Protein AF-A0A7V0R5A5-F1 (afdb_monomer)

Mean predicted aligned error: 4.17 Å

Nearest PDB structures (foldseek):
  1t94-assembly2_B  TM=5.973E-01  e=5.523E+00  Homo sapiens
  7yll-assembly1_A  TM=5.749E-01  e=5.523E+00  Caldanaerobacter subterraneus subsp. tengcongensis MB4
  4u7c-assembly1_A  TM=4.858E-01  e=4.853E+00  Homo sapiens
  6s0d-assembly1_A  TM=3.252E-01  e=2.383E+00  Caenorhabditis elegans
  6qzn-assembly1_C  TM=3.350E-01  e=3.512E+00  Caenorhabditis elegans

Sequence (90 aa):
MKDRIDVMNRLIAELEQWKTRQRKAPHERYYLYYLESNKKHNGGLVICKGQPPNKEYKLAMAECIRRDKTVEENCNLIISEILRLPILSI

pLDDT: mean 88.79, std 8.31, range [50.62, 96.56]

Structure (mmCIF, N/CA/C/O backbone):
data_AF-A0A7V0R5A5-F1
#
_entry.id   AF-A0A7V0R5A5-F1
#
loop_
_atom_site.group_PDB
_atom_site.id
_atom_site.type_symbol
_atom_site.label_atom_id
_atom_site.label_alt_id
_atom_site.label_comp_id
_atom_site.label_asym_id
_atom_site.label_entity_id
_atom_site.label_seq_id
_atom_site.pdbx_PDB_ins_code
_atom_site.Cartn_x
_atom_site.Cartn_y
_atom_site.Cartn_z
_atom_site.occupancy
_atom_site.B_iso_or_equiv
_atom_site.auth_seq_id
_atom_site.auth_comp_id
_atom_site.auth_asym_id
_atom_site.auth_atom_id
_atom_site.pdbx_PDB_model_num
ATOM 1 N N . MET A 1 1 ? 16.817 1.119 -13.407 1.00 50.62 1 MET A N 1
ATOM 2 C CA . MET A 1 1 ? 17.182 0.360 -12.179 1.00 50.62 1 MET A CA 1
ATOM 3 C C . MET A 1 1 ? 16.167 0.722 -11.109 1.00 50.62 1 MET A C 1
ATOM 5 O O . MET A 1 1 ? 15.972 1.905 -10.874 1.00 50.62 1 MET A O 1
ATOM 9 N N . LYS A 1 2 ? 15.471 -0.264 -10.534 1.00 61.75 2 LYS A N 1
ATOM 10 C CA . LYS A 1 2 ? 14.423 -0.036 -9.530 1.00 61.75 2 LYS A CA 1
ATOM 11 C C . LYS A 1 2 ? 15.058 0.515 -8.252 1.00 61.75 2 LYS A C 1
ATOM 13 O O . LYS A 1 2 ? 15.691 -0.247 -7.523 1.00 61.75 2 LYS A O 1
ATOM 18 N N . ASP A 1 3 ? 14.923 1.815 -7.994 1.00 74.06 3 ASP A N 1
ATOM 19 C CA . ASP A 1 3 ? 15.443 2.389 -6.755 1.00 74.06 3 ASP A CA 1
ATOM 20 C C . ASP A 1 3 ? 14.512 2.017 -5.595 1.00 74.06 3 ASP A C 1
ATOM 22 O O . ASP A 1 3 ? 13.345 2.417 -5.514 1.00 74.06 3 ASP A O 1
ATOM 26 N N . ARG A 1 4 ? 15.036 1.184 -4.695 1.00 78.56 4 ARG A N 1
ATOM 27 C CA . ARG A 1 4 ? 14.346 0.755 -3.479 1.00 78.56 4 ARG A CA 1
ATOM 28 C C . ARG A 1 4 ? 13.948 1.955 -2.619 1.00 78.56 4 ARG A C 1
ATOM 30 O O . ARG A 1 4 ? 12.889 1.910 -1.996 1.00 78.56 4 ARG A O 1
ATOM 37 N N . ILE A 1 5 ? 14.769 3.003 -2.603 1.00 83.81 5 ILE A N 1
ATOM 38 C CA . ILE A 1 5 ? 14.518 4.230 -1.848 1.00 83.81 5 ILE A CA 1
ATOM 39 C C . ILE A 1 5 ? 13.302 4.953 -2.432 1.00 83.81 5 ILE A C 1
ATOM 41 O O . ILE A 1 5 ? 12.402 5.320 -1.680 1.00 83.81 5 ILE A O 1
ATOM 45 N N . ASP A 1 6 ? 13.192 5.058 -3.757 1.00 84.38 6 ASP A N 1
ATOM 46 C CA . ASP A 1 6 ? 12.033 5.685 -4.405 1.00 84.38 6 ASP A CA 1
ATOM 47 C C . ASP A 1 6 ? 10.730 4.930 -4.138 1.00 84.38 6 ASP A C 1
ATOM 49 O O . ASP A 1 6 ? 9.694 5.539 -3.855 1.00 84.38 6 ASP A O 1
ATOM 53 N N . VAL A 1 7 ? 10.773 3.596 -4.200 1.00 85.25 7 VAL A N 1
ATOM 54 C CA . VAL A 1 7 ? 9.616 2.751 -3.871 1.00 85.25 7 VAL A CA 1
ATOM 55 C C . VAL A 1 7 ? 9.180 2.977 -2.423 1.00 85.25 7 VAL A C 1
ATOM 57 O O . VAL A 1 7 ? 7.990 3.168 -2.164 1.00 85.25 7 VAL A O 1
ATOM 60 N N . MET A 1 8 ? 10.132 2.988 -1.487 1.00 89.06 8 MET A N 1
ATOM 61 C CA . MET A 1 8 ? 9.852 3.238 -0.073 1.00 89.06 8 MET A CA 1
ATOM 62 C C . MET A 1 8 ? 9.279 4.636 0.158 1.00 89.06 8 MET A C 1
ATOM 64 O O . MET A 1 8 ? 8.253 4.764 0.821 1.00 89.06 8 MET A O 1
ATOM 68 N N . ASN A 1 9 ? 9.881 5.668 -0.434 1.00 90.12 9 ASN A N 1
ATOM 69 C CA . ASN A 1 9 ? 9.427 7.051 -0.301 1.00 90.12 9 ASN A CA 1
ATOM 70 C C . ASN A 1 9 ? 7.982 7.220 -0.788 1.00 90.12 9 ASN A C 1
ATOM 72 O O . ASN A 1 9 ? 7.170 7.858 -0.117 1.00 90.12 9 ASN A O 1
ATOM 76 N N . ARG A 1 10 ? 7.624 6.599 -1.920 1.00 89.75 10 ARG A N 1
ATOM 77 C CA . ARG A 1 10 ? 6.245 6.620 -2.436 1.00 89.75 10 ARG A CA 1
ATOM 78 C C 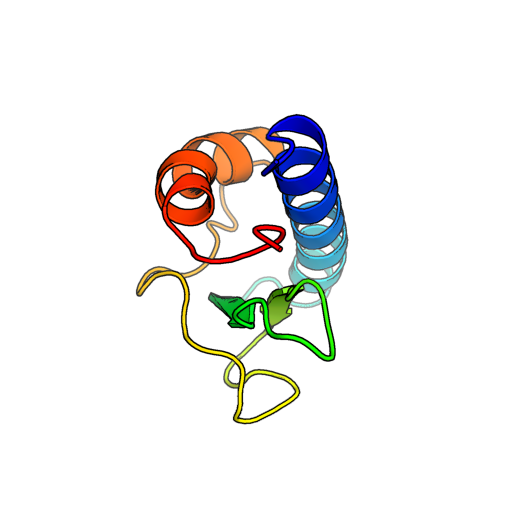. ARG A 1 10 ? 5.268 5.875 -1.535 1.00 89.75 10 ARG A C 1
ATOM 80 O O . ARG A 1 10 ? 4.175 6.377 -1.292 1.00 89.75 10 ARG A O 1
ATOM 87 N N . LEU A 1 11 ? 5.649 4.699 -1.036 1.00 92.50 11 LEU A N 1
ATOM 88 C CA . LEU A 1 11 ? 4.803 3.927 -0.125 1.00 92.50 11 LEU A CA 1
ATOM 89 C C . LEU A 1 11 ? 4.532 4.700 1.173 1.00 92.50 11 LEU A C 1
ATOM 91 O O . LEU A 1 11 ? 3.387 4.769 1.614 1.00 92.50 11 LEU A O 1
ATOM 95 N N . ILE A 1 12 ? 5.562 5.317 1.756 1.00 95.00 12 ILE A N 1
ATOM 96 C CA . ILE A 1 12 ? 5.433 6.137 2.967 1.00 95.00 12 ILE A CA 1
ATOM 97 C C . ILE A 1 12 ? 4.510 7.330 2.709 1.00 95.00 12 ILE A C 1
ATOM 99 O O . ILE A 1 12 ? 3.598 7.573 3.498 1.00 95.00 12 ILE A O 1
ATOM 103 N N . ALA A 1 13 ? 4.686 8.033 1.586 1.00 94.56 13 ALA A N 1
ATOM 104 C CA . ALA A 1 13 ? 3.826 9.158 1.226 1.00 94.56 13 ALA A CA 1
ATOM 105 C C . ALA A 1 13 ? 2.345 8.746 1.113 1.00 94.56 13 ALA A C 1
ATOM 107 O O . ALA A 1 13 ? 1.470 9.429 1.650 1.00 94.56 13 ALA A O 1
ATOM 108 N N . GLU A 1 14 ? 2.053 7.608 0.475 1.00 95.25 14 GLU A N 1
ATOM 109 C CA . GLU A 1 14 ? 0.688 7.078 0.382 1.00 95.25 14 GLU A CA 1
ATOM 110 C C . GLU A 1 14 ? 0.124 6.663 1.748 1.00 95.25 14 GLU A C 1
ATOM 112 O O . GLU A 1 14 ? -1.044 6.930 2.042 1.00 95.25 14 GLU A O 1
ATOM 117 N N . LEU A 1 15 ? 0.938 6.055 2.616 1.00 96.38 15 LEU A N 1
ATOM 118 C CA . LEU A 1 15 ? 0.527 5.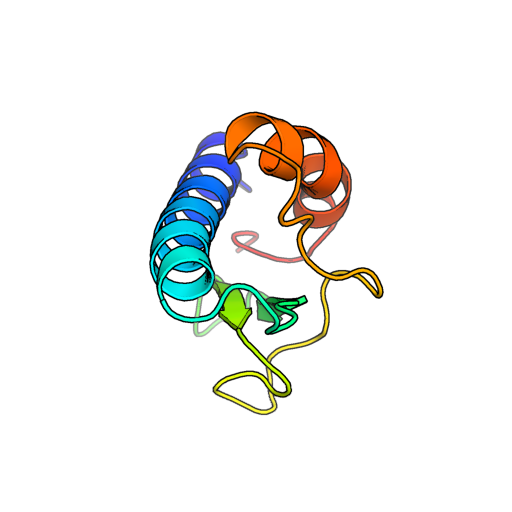672 3.970 1.00 96.38 15 LEU A CA 1
ATOM 119 C C . LEU A 1 15 ? 0.229 6.891 4.857 1.00 96.38 15 LEU A C 1
ATOM 121 O O . LEU A 1 15 ? -0.741 6.870 5.616 1.00 96.38 15 LEU A O 1
ATOM 125 N N . GLU A 1 16 ? 0.994 7.976 4.746 1.00 96.56 16 GLU A N 1
ATOM 126 C CA . GLU A 1 16 ? 0.716 9.225 5.472 1.00 96.56 16 GLU A CA 1
ATOM 127 C C . GLU A 1 16 ? -0.597 9.878 5.010 1.00 96.56 16 GLU A C 1
ATOM 129 O O . GLU A 1 16 ? -1.439 10.297 5.821 1.00 96.56 16 GLU A O 1
ATOM 134 N N . GLN A 1 17 ? -0.836 9.899 3.695 1.00 94.81 17 GLN A N 1
ATOM 135 C CA . GLN A 1 17 ? -2.115 10.355 3.152 1.00 94.81 17 GLN A CA 1
ATOM 136 C C . GLN A 1 17 ? -3.269 9.469 3.624 1.00 94.81 17 GLN A C 1
ATOM 138 O O . GLN A 1 17 ? -4.308 9.978 4.060 1.00 94.81 17 GLN A O 1
ATOM 143 N N . TRP A 1 18 ? -3.091 8.148 3.582 1.00 95.00 18 TRP A N 1
ATOM 144 C CA . TRP A 1 18 ? -4.066 7.192 4.091 1.00 95.00 18 TRP A CA 1
ATOM 145 C C . TRP A 1 18 ? -4.384 7.441 5.563 1.00 95.00 18 TRP A C 1
ATOM 147 O O . TRP A 1 18 ? -5.558 7.547 5.905 1.00 95.00 18 TRP A O 1
ATOM 157 N N . LYS A 1 19 ? -3.383 7.614 6.431 1.00 95.19 19 LYS A N 1
ATOM 158 C CA . LYS A 1 19 ? -3.588 7.857 7.867 1.00 95.19 19 LYS A CA 1
ATOM 159 C C . LYS A 1 19 ? -4.450 9.093 8.115 1.00 95.19 19 LYS A C 1
ATOM 161 O O . LYS A 1 19 ? -5.335 9.077 8.971 1.00 95.19 19 LYS A O 1
ATOM 166 N N . THR A 1 20 ? -4.249 10.146 7.325 1.00 94.44 20 THR A N 1
ATOM 167 C CA . THR A 1 20 ? -5.085 11.354 7.374 1.00 94.44 20 THR A CA 1
ATOM 168 C C . THR A 1 20 ? -6.535 11.057 6.976 1.00 94.44 20 THR A C 1
ATOM 170 O O . THR A 1 20 ? -7.465 11.535 7.628 1.00 94.44 20 THR A O 1
ATOM 173 N N . ARG A 1 21 ? -6.748 10.236 5.940 1.00 93.94 21 ARG A N 1
ATOM 174 C CA . ARG A 1 21 ? -8.085 9.795 5.503 1.00 93.94 21 ARG A CA 1
ATOM 175 C C . ARG A 1 21 ? -8.744 8.861 6.531 1.00 93.94 21 ARG A C 1
ATOM 177 O O . ARG A 1 21 ? -9.918 9.042 6.839 1.00 93.94 21 ARG A O 1
ATOM 184 N N . GLN A 1 22 ? -7.992 7.936 7.129 1.00 94.31 22 GLN A N 1
ATOM 185 C CA . GLN A 1 22 ? -8.462 7.006 8.163 1.00 94.31 22 GLN A CA 1
ATOM 186 C C . GLN A 1 22 ? -8.907 7.742 9.430 1.00 94.31 22 GLN A C 1
ATOM 188 O O . GLN A 1 22 ? -9.933 7.397 10.005 1.00 94.31 22 GLN A O 1
ATOM 193 N N . ARG A 1 23 ? -8.187 8.794 9.845 1.00 92.25 23 ARG A N 1
ATOM 194 C CA . ARG A 1 23 ? -8.593 9.642 10.982 1.00 92.25 23 ARG A CA 1
ATOM 195 C C . ARG A 1 23 ? -9.964 10.286 10.770 1.00 92.25 23 ARG A C 1
ATOM 197 O O . ARG A 1 23 ? -10.721 10.414 11.723 1.00 92.25 23 ARG A O 1
ATOM 204 N N . LYS A 1 24 ? -10.291 10.663 9.529 1.00 93.25 24 LYS A N 1
ATOM 205 C CA . LYS A 1 24 ? -11.601 11.229 9.164 1.00 93.25 24 LYS A CA 1
ATOM 206 C C . LYS A 1 24 ? -12.694 10.165 9.030 1.00 93.25 24 LYS A C 1
ATOM 208 O O . LYS A 1 24 ? -13.868 10.502 9.120 1.00 93.25 24 LYS A O 1
ATOM 213 N N . ALA A 1 25 ? -12.324 8.902 8.814 1.00 92.06 25 ALA A N 1
ATOM 214 C CA . ALA A 1 25 ? -13.259 7.794 8.653 1.00 92.06 25 ALA A CA 1
ATOM 215 C C . ALA A 1 25 ? -12.731 6.499 9.314 1.00 92.06 25 ALA A C 1
ATOM 217 O O . ALA A 1 25 ? -12.243 5.603 8.622 1.00 92.06 25 ALA A O 1
ATOM 218 N N . PRO A 1 26 ? -12.838 6.365 10.652 1.00 90.44 26 PRO A N 1
ATOM 219 C CA . PRO A 1 26 ? -12.186 5.285 11.410 1.00 90.44 26 PRO A CA 1
ATOM 220 C C . PRO A 1 26 ? -12.660 3.863 11.066 1.00 90.44 26 PRO A C 1
ATOM 222 O O . PRO A 1 26 ? -11.934 2.884 11.276 1.00 90.44 26 PRO A O 1
ATOM 225 N N . HIS A 1 27 ? -13.878 3.738 10.541 1.00 91.94 27 HIS A N 1
ATOM 226 C CA . HIS A 1 27 ? -14.502 2.455 10.213 1.00 91.94 27 HIS A CA 1
ATOM 227 C C . HIS A 1 27 ? -14.237 1.989 8.778 1.00 91.94 27 HIS A C 1
ATOM 229 O O . HIS A 1 27 ? -14.438 0.811 8.488 1.00 91.94 27 HIS A O 1
ATOM 235 N N . GLU A 1 28 ? -13.772 2.884 7.904 1.00 92.62 28 GLU A N 1
ATOM 236 C CA . GLU A 1 28 ? -13.521 2.575 6.496 1.00 92.62 28 GLU A CA 1
ATOM 237 C C . GLU A 1 28 ? -12.310 1.651 6.337 1.00 92.62 28 GLU A C 1
ATOM 239 O O . GLU A 1 28 ? -11.349 1.706 7.116 1.00 92.62 28 GLU A O 1
ATOM 244 N N . ARG A 1 29 ? -12.364 0.802 5.305 1.00 93.56 29 ARG A N 1
ATOM 245 C CA . ARG A 1 29 ? -11.272 -0.097 4.914 1.00 93.56 29 ARG A CA 1
ATOM 246 C C . ARG A 1 29 ? -10.591 0.439 3.664 1.00 93.56 29 ARG A C 1
ATOM 248 O O . ARG A 1 29 ? -11.251 0.746 2.672 1.00 93.56 29 ARG A O 1
ATOM 255 N N . TYR A 1 30 ? -9.267 0.505 3.714 1.00 95.38 30 TYR A N 1
ATOM 256 C CA . TYR A 1 30 ? -8.437 0.964 2.609 1.00 95.38 30 TYR A CA 1
ATOM 257 C C . TYR A 1 30 ? -7.543 -0.161 2.122 1.00 95.38 30 TYR A C 1
ATOM 259 O O . TYR A 1 30 ? -7.019 -0.936 2.919 1.00 95.38 30 TYR A O 1
ATOM 267 N N . TYR A 1 31 ? -7.350 -0.213 0.814 1.00 95.00 31 TYR A N 1
ATOM 268 C CA . TYR A 1 31 ? -6.575 -1.240 0.142 1.00 95.00 31 TYR A CA 1
ATOM 269 C C . TYR A 1 31 ? -5.481 -0.588 -0.688 1.00 95.00 31 TYR A C 1
ATOM 271 O O . TYR A 1 31 ? -5.642 0.538 -1.172 1.00 95.00 31 TYR A O 1
ATOM 279 N N . LEU A 1 32 ? -4.368 -1.301 -0.832 1.00 94.69 32 LEU A N 1
ATOM 280 C CA . LEU A 1 32 ? -3.249 -0.864 -1.648 1.00 94.69 32 LEU A CA 1
ATOM 281 C C . LEU A 1 32 ? -3.388 -1.414 -3.058 1.00 94.69 32 LEU A C 1
ATOM 283 O O . LEU A 1 32 ? -3.543 -2.618 -3.266 1.00 94.69 32 LEU A O 1
ATOM 287 N N . TYR A 1 33 ? -3.275 -0.516 -4.021 1.00 94.50 33 TYR A N 1
ATOM 288 C CA . TYR A 1 33 ? -3.290 -0.824 -5.435 1.00 94.50 33 TYR A CA 1
ATOM 289 C C . TYR A 1 33 ? -1.991 -0.374 -6.090 1.00 94.50 33 TYR A C 1
ATOM 291 O 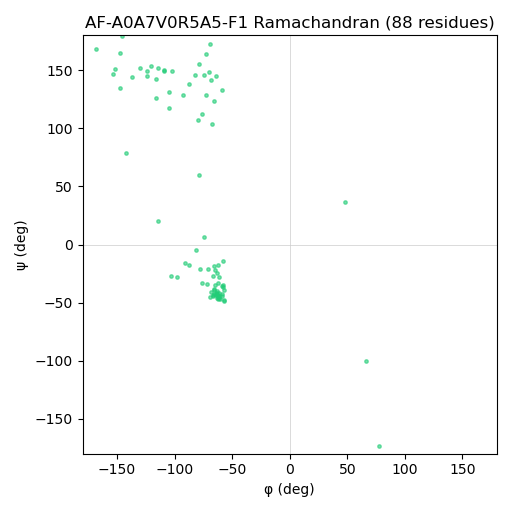O . TYR A 1 33 ? -1.355 0.582 -5.637 1.00 94.50 33 TYR A O 1
ATOM 299 N N . TYR A 1 34 ? -1.622 -1.033 -7.184 1.00 93.31 34 TYR A N 1
ATOM 300 C CA . TYR A 1 34 ? -0.464 -0.679 -7.990 1.00 93.31 34 TYR A CA 1
ATOM 301 C C . TYR A 1 34 ? -0.810 -0.575 -9.471 1.00 93.31 34 TYR A C 1
ATOM 303 O O . TYR A 1 34 ? -1.720 -1.236 -9.968 1.00 93.31 34 TYR A O 1
ATOM 311 N N . LEU A 1 35 ? -0.046 0.256 -10.166 1.00 92.00 35 LEU A N 1
ATOM 312 C CA . LEU A 1 35 ? -0.057 0.391 -11.613 1.00 92.00 35 LEU A CA 1
ATOM 313 C C . LEU A 1 35 ? 1.314 -0.030 -12.137 1.00 92.00 35 LEU A C 1
ATOM 315 O O . LEU A 1 35 ? 2.329 0.500 -11.685 1.00 92.00 35 LEU A O 1
ATOM 319 N N . GLU A 1 36 ? 1.338 -0.973 -13.073 1.00 90.50 36 GLU A N 1
ATOM 320 C CA . GLU A 1 36 ? 2.573 -1.498 -13.667 1.00 90.50 36 GLU A CA 1
ATOM 321 C C . GLU A 1 36 ? 3.327 -0.407 -14.434 1.00 90.50 36 GLU A C 1
ATOM 323 O O . GLU A 1 36 ? 2.725 0.471 -15.047 1.00 90.50 36 GLU A O 1
ATOM 328 N N . SER A 1 37 ? 4.655 -0.436 -14.422 1.00 88.62 37 SER A N 1
ATOM 329 C CA . SER A 1 37 ? 5.453 0.415 -15.301 1.00 88.62 37 SER A CA 1
ATOM 330 C C . SER A 1 37 ? 5.295 -0.011 -16.757 1.00 88.62 37 SER A C 1
ATOM 332 O O . SER A 1 37 ? 5.280 -1.197 -17.076 1.00 88.62 37 SER A O 1
ATOM 334 N N . ASN A 1 38 ? 5.242 0.958 -17.662 1.00 87.25 38 ASN A N 1
ATOM 335 C CA . ASN A 1 38 ? 5.261 0.724 -19.101 1.00 87.25 38 ASN A CA 1
ATOM 336 C C . ASN A 1 38 ? 6.010 1.864 -19.803 1.00 87.25 38 ASN A C 1
ATOM 338 O O . ASN A 1 38 ? 6.405 2.834 -19.171 1.00 87.25 38 ASN A O 1
ATOM 342 N N . LYS A 1 39 ? 6.140 1.812 -21.133 1.00 84.94 39 LYS A N 1
ATOM 343 C CA . LYS A 1 39 ? 6.855 2.840 -21.917 1.00 84.94 39 LYS A CA 1
ATOM 344 C C . LYS A 1 39 ? 6.319 4.278 -21.761 1.00 84.94 39 LYS A C 1
ATOM 346 O O . LYS A 1 39 ? 6.986 5.205 -22.204 1.00 84.94 39 LYS A O 1
ATOM 351 N N . LYS A 1 40 ? 5.119 4.471 -21.201 1.00 83.75 40 LYS A N 1
ATOM 352 C CA . LYS A 1 40 ? 4.463 5.777 -21.025 1.00 83.75 40 LYS A CA 1
ATOM 353 C C . LYS A 1 40 ? 4.543 6.303 -19.589 1.00 83.75 40 LYS A C 1
ATOM 355 O O . LYS A 1 40 ? 4.477 7.512 -19.399 1.00 83.75 40 LYS A O 1
ATOM 360 N N . HIS A 1 41 ? 4.655 5.430 -18.586 1.00 82.44 41 HIS A N 1
ATOM 361 C CA . HIS A 1 41 ? 4.730 5.828 -17.182 1.00 82.44 41 HIS A CA 1
ATOM 362 C C . HIS A 1 41 ? 5.505 4.841 -16.315 1.00 82.44 41 HIS A C 1
ATOM 364 O O . HIS A 1 41 ? 5.446 3.624 -16.483 1.00 82.44 41 HIS A O 1
ATOM 370 N N . ASN A 1 42 ? 6.109 5.371 -15.255 1.00 81.50 42 ASN A N 1
ATOM 371 C CA . ASN A 1 42 ? 6.886 4.588 -14.296 1.00 81.50 42 ASN A CA 1
ATOM 372 C C . ASN A 1 42 ? 6.018 3.735 -13.348 1.00 81.50 42 ASN A C 1
ATOM 374 O O . ASN A 1 42 ? 6.544 3.090 -12.445 1.00 81.50 42 ASN A O 1
ATOM 378 N N . GLY A 1 43 ? 4.701 3.682 -13.551 1.00 87.69 43 GLY A N 1
ATOM 379 C CA . GLY A 1 43 ? 3.776 2.989 -12.656 1.00 87.69 43 GLY A CA 1
ATOM 380 C C . GLY A 1 43 ? 3.485 3.808 -11.398 1.00 87.69 43 GLY A C 1
ATOM 381 O O . GLY A 1 43 ? 3.887 4.971 -11.284 1.00 87.69 43 GLY A O 1
ATOM 382 N N . GLY A 1 44 ? 2.768 3.219 -10.445 1.00 88.62 44 GLY A N 1
ATOM 383 C CA . GLY A 1 44 ? 2.329 3.946 -9.258 1.00 88.62 44 GLY A CA 1
ATOM 384 C C . GLY A 1 44 ? 1.762 3.061 -8.162 1.00 88.62 44 GLY A C 1
ATOM 385 O O . GLY A 1 44 ? 1.494 1.883 -8.374 1.00 88.62 44 GLY A O 1
ATOM 386 N N . LEU A 1 45 ? 1.578 3.665 -6.993 1.00 92.25 45 LEU A N 1
ATOM 387 C CA . LEU A 1 45 ? 0.909 3.084 -5.835 1.00 92.25 45 LEU A CA 1
ATOM 388 C C . LEU A 1 45 ? -0.231 4.014 -5.438 1.00 92.25 45 LEU A C 1
ATOM 390 O O . LEU A 1 45 ? -0.097 5.228 -5.576 1.00 92.25 45 LEU A O 1
ATOM 394 N N . VAL A 1 46 ? -1.340 3.452 -4.971 1.00 93.56 46 VAL A N 1
ATOM 395 C CA . VAL A 1 46 ? -2.435 4.246 -4.412 1.00 93.56 46 VAL A CA 1
ATOM 396 C C . VAL A 1 46 ? -3.141 3.483 -3.304 1.00 93.56 46 VAL A C 1
ATOM 398 O O . VAL A 1 46 ? -3.463 2.303 -3.459 1.00 93.56 46 VAL A O 1
ATOM 401 N N . ILE A 1 47 ? -3.411 4.165 -2.191 1.00 95.00 47 ILE A N 1
ATOM 402 C CA . ILE A 1 47 ? -4.226 3.621 -1.100 1.00 95.00 47 ILE A CA 1
ATOM 403 C C . ILE A 1 47 ? -5.606 4.272 -1.119 1.00 95.00 47 ILE A C 1
ATOM 405 O O . ILE A 1 47 ? -5.754 5.479 -0.912 1.00 95.00 47 ILE A O 1
ATOM 409 N N . CYS A 1 48 ? -6.650 3.478 -1.339 1.00 93.38 48 CYS A N 1
ATOM 410 C CA . CYS A 1 48 ? -8.016 3.990 -1.460 1.00 93.38 48 CYS A CA 1
ATOM 411 C C . CYS A 1 48 ? -9.063 3.003 -0.935 1.00 93.38 48 CYS A C 1
ATOM 413 O O . CYS A 1 48 ? -8.777 1.832 -0.678 1.00 93.38 48 CYS A O 1
ATOM 415 N N . LYS A 1 49 ? -10.280 3.513 -0.725 1.00 90.56 49 LYS A N 1
ATOM 416 C CA . LYS A 1 49 ? -11.425 2.723 -0.271 1.00 90.56 49 LYS A CA 1
ATOM 417 C C . LYS A 1 49 ? -12.149 2.104 -1.461 1.00 90.56 49 LYS A C 1
ATOM 419 O O . LYS A 1 49 ? -12.385 2.784 -2.456 1.00 90.56 49 LYS A O 1
ATOM 424 N N . GLY A 1 50 ? -12.549 0.842 -1.341 1.00 82.19 50 GLY A N 1
ATOM 425 C CA . GLY A 1 50 ? -13.309 0.164 -2.390 1.00 82.19 50 GLY A CA 1
ATOM 426 C C . GLY A 1 50 ? -12.488 -0.021 -3.665 1.00 82.19 50 GLY A C 1
ATOM 427 O O . GLY A 1 50 ? -11.690 -0.946 -3.721 1.00 82.19 50 GLY A O 1
ATOM 428 N N . GLN A 1 51 ? -12.690 0.838 -4.670 1.00 81.62 51 GLN A N 1
ATOM 429 C CA . GLN A 1 51 ? -12.096 0.723 -6.007 1.00 81.62 51 GLN A CA 1
ATOM 430 C C . GLN A 1 51 ? -11.025 1.793 -6.278 1.00 81.62 51 GLN A C 1
ATOM 432 O O . GLN A 1 51 ? -11.133 2.912 -5.771 1.00 81.62 51 GLN A O 1
ATOM 437 N N . PRO A 1 52 ? -10.011 1.475 -7.102 1.00 85.88 52 PRO A N 1
ATOM 438 C CA . PRO A 1 52 ? -8.967 2.422 -7.456 1.00 85.88 52 PRO A CA 1
ATOM 439 C C . PRO A 1 52 ? -9.453 3.516 -8.423 1.00 85.88 52 PRO A C 1
ATOM 441 O O . PRO A 1 52 ? -10.475 3.348 -9.089 1.00 85.88 52 PRO A O 1
ATOM 444 N N . PRO A 1 53 ? -8.699 4.626 -8.559 1.00 79.00 53 PRO A N 1
ATOM 445 C CA . PRO A 1 53 ? -9.070 5.751 -9.426 1.00 79.00 53 PRO A CA 1
ATOM 446 C C . PRO A 1 53 ? -9.188 5.391 -10.914 1.00 79.00 53 PRO A C 1
ATOM 448 O O . PRO A 1 53 ? -9.921 6.042 -11.652 1.00 79.00 53 PRO A O 1
ATOM 451 N N . ASN A 1 54 ? -8.452 4.372 -11.365 1.00 83.38 54 ASN A N 1
ATOM 452 C CA . ASN A 1 54 ? -8.455 3.887 -12.742 1.00 83.38 54 ASN A CA 1
ATOM 453 C C . ASN A 1 54 ? -8.482 2.348 -12.735 1.00 83.38 54 ASN A C 1
ATOM 455 O O . ASN A 1 54 ? -7.858 1.719 -11.883 1.00 83.38 54 ASN A O 1
ATOM 459 N N . LYS A 1 55 ? -9.182 1.748 -13.704 1.00 84.19 55 LYS A N 1
ATOM 460 C CA . LYS A 1 55 ? -9.305 0.295 -13.898 1.00 84.19 55 LYS A CA 1
ATOM 461 C C . LYS A 1 55 ? -7.973 -0.406 -14.190 1.00 84.19 55 L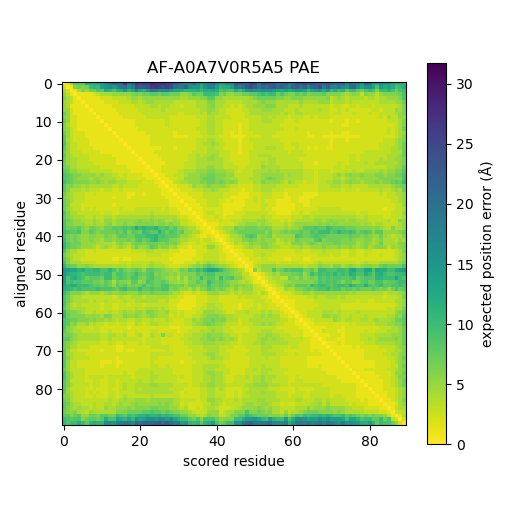YS A C 1
ATOM 463 O O . LYS A 1 55 ? -7.896 -1.619 -14.048 1.00 84.19 55 LYS A O 1
ATOM 468 N N . GLU A 1 56 ? -6.943 0.335 -14.595 1.00 88.12 56 GLU A N 1
ATOM 469 C CA . GLU A 1 56 ? -5.594 -0.209 -14.811 1.00 88.12 56 GLU A CA 1
ATOM 470 C C . GLU A 1 56 ? -4.878 -0.581 -13.504 1.00 88.12 56 GLU A C 1
ATOM 472 O O . GLU A 1 56 ? -3.948 -1.389 -13.514 1.00 88.12 56 GLU A O 1
ATOM 477 N N . TYR A 1 57 ? -5.307 -0.010 -12.375 1.00 91.56 57 TYR A N 1
ATOM 478 C CA . TYR A 1 57 ? -4.747 -0.346 -11.075 1.00 91.56 57 TYR A CA 1
ATOM 479 C C . TYR A 1 57 ? -5.197 -1.735 -10.633 1.00 91.56 57 TYR A C 1
ATOM 481 O O . TYR A 1 57 ? -6.387 -2.045 -10.572 1.00 91.56 57 TYR A O 1
ATOM 489 N N . LYS A 1 58 ? -4.221 -2.553 -10.251 1.00 92.19 58 LYS A N 1
ATOM 490 C CA . LYS A 1 58 ? -4.419 -3.903 -9.732 1.00 92.19 58 LYS A CA 1
ATOM 491 C C . LYS A 1 58 ? -4.258 -3.900 -8.222 1.00 92.19 58 LYS A C 1
ATOM 493 O O . LYS A 1 58 ? -3.500 -3.103 -7.668 1.00 92.19 58 LYS A O 1
ATOM 498 N N . LEU A 1 59 ? -4.978 -4.787 -7.546 1.00 92.75 59 LEU A N 1
ATOM 499 C CA . LEU A 1 59 ? -4.846 -4.948 -6.105 1.00 92.75 59 LEU A CA 1
ATOM 500 C C . LEU A 1 59 ? -3.440 -5.480 -5.790 1.00 92.75 59 LEU A C 1
ATOM 502 O O . LEU A 1 59 ? -3.036 -6.507 -6.332 1.00 92.75 59 LEU A O 1
ATOM 506 N N . ALA A 1 60 ? -2.689 -4.763 -4.953 1.00 92.56 60 ALA A N 1
ATOM 507 C CA . ALA A 1 60 ? -1.335 -5.159 -4.567 1.00 92.56 60 ALA A CA 1
ATOM 508 C C . ALA A 1 60 ? -1.353 -6.298 -3.542 1.00 92.56 60 ALA A C 1
ATOM 510 O O . ALA A 1 60 ? -0.470 -7.147 -3.545 1.00 92.56 60 ALA A O 1
ATOM 511 N N . MET A 1 61 ? -2.365 -6.312 -2.670 1.00 91.50 61 MET A N 1
ATOM 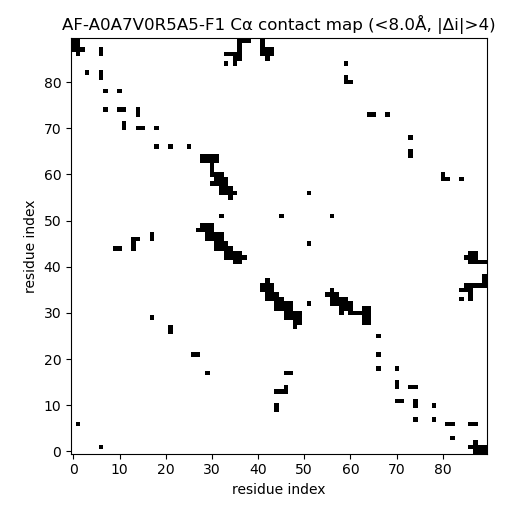512 C CA . MET A 1 61 ? -2.557 -7.326 -1.637 1.00 91.50 61 MET A CA 1
ATOM 513 C C . MET A 1 61 ? -4.032 -7.469 -1.268 1.00 91.50 61 MET A C 1
ATOM 515 O O . MET A 1 61 ? -4.777 -6.493 -1.274 1.00 91.50 61 MET A O 1
ATOM 519 N N . ALA A 1 62 ? -4.447 -8.691 -0.926 1.00 87.81 62 ALA A N 1
ATOM 520 C CA . ALA A 1 62 ? -5.827 -8.985 -0.537 1.00 87.81 62 ALA A CA 1
ATOM 521 C C . ALA A 1 62 ? -6.232 -8.325 0.795 1.00 87.81 62 ALA A C 1
ATOM 523 O O . ALA A 1 62 ? -7.410 -8.045 1.024 1.00 87.81 62 ALA A O 1
ATOM 524 N N . GLU A 1 63 ? -5.261 -8.076 1.673 1.00 91.12 63 GLU A N 1
ATOM 525 C CA . GLU A 1 63 ? -5.494 -7.478 2.983 1.00 91.12 63 GLU A CA 1
ATOM 526 C C . GLU A 1 63 ? -5.606 -5.950 2.908 1.00 91.12 63 GLU A C 1
ATOM 528 O O . GLU A 1 63 ? -4.945 -5.280 2.113 1.00 91.12 63 GLU A O 1
ATOM 533 N N . CYS A 1 64 ? -6.457 -5.384 3.766 1.00 92.50 64 CYS A N 1
ATOM 534 C CA . CYS A 1 64 ? -6.549 -3.940 3.934 1.00 92.50 64 CYS A CA 1
ATOM 535 C C . CYS A 1 64 ? -5.412 -3.409 4.817 1.00 92.50 64 CYS A C 1
ATOM 537 O O . CYS A 1 64 ? -4.914 -4.110 5.701 1.00 92.50 64 CYS A O 1
ATOM 539 N N . ILE A 1 65 ? -5.078 -2.130 4.649 1.00 95.19 65 ILE A N 1
ATOM 540 C CA . ILE A 1 65 ? -4.119 -1.434 5.512 1.00 95.19 65 ILE A CA 1
ATOM 541 C C . ILE A 1 65 ? -4.602 -1.475 6.966 1.00 95.19 65 ILE A C 1
ATOM 543 O O . ILE A 1 65 ? -5.771 -1.203 7.267 1.00 95.19 65 ILE A O 1
ATOM 547 N N . ARG A 1 66 ? -3.697 -1.820 7.885 1.00 94.25 66 ARG A N 1
ATOM 548 C CA . ARG A 1 66 ? -4.022 -2.036 9.295 1.00 94.25 66 ARG A CA 1
ATOM 549 C C . ARG A 1 66 ? -4.135 -0.712 10.036 1.00 94.25 66 ARG A C 1
ATOM 551 O O . ARG A 1 66 ? -3.137 -0.058 10.325 1.00 94.25 66 ARG A O 1
ATOM 558 N N . ARG A 1 67 ? -5.371 -0.337 10.374 1.00 92.88 67 ARG A N 1
ATOM 559 C CA . ARG A 1 67 ? -5.706 0.889 11.125 1.00 92.88 67 ARG A CA 1
ATOM 560 C C . ARG A 1 67 ? -5.177 0.915 12.560 1.00 92.88 67 ARG A C 1
ATOM 562 O O . ARG A 1 67 ? -5.073 1.986 13.141 1.00 92.88 67 ARG A O 1
ATOM 569 N N . ASP A 1 68 ? -4.886 -0.253 13.126 1.00 93.19 68 ASP A N 1
ATOM 570 C CA . ASP A 1 68 ? -4.304 -0.423 14.459 1.00 93.19 68 ASP A CA 1
ATOM 571 C C . ASP A 1 68 ? -2.780 -0.237 14.473 1.00 93.19 68 ASP A C 1
ATOM 573 O O . ASP A 1 6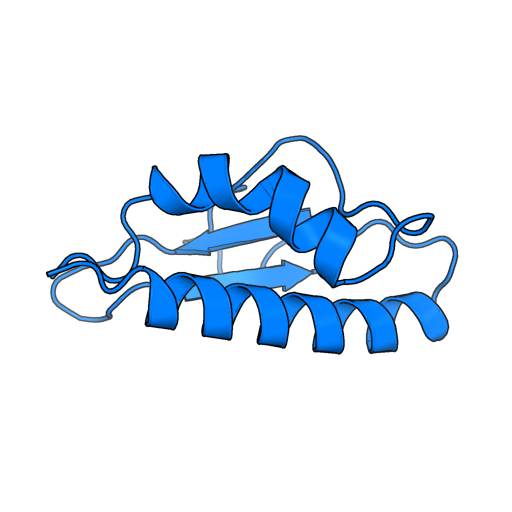8 ? -2.175 -0.253 15.539 1.00 93.19 68 ASP A O 1
ATOM 577 N N . LYS A 1 69 ? -2.167 -0.048 13.300 1.00 94.12 69 LYS A N 1
ATOM 578 C CA . LYS A 1 69 ? -0.723 0.070 13.122 1.00 94.12 69 LYS A CA 1
ATOM 579 C C . LYS A 1 69 ? -0.317 1.459 12.647 1.00 94.12 69 LYS A C 1
ATOM 581 O O . LYS A 1 69 ? -1.057 2.158 11.952 1.00 94.12 69 LYS A O 1
ATOM 586 N N . THR A 1 70 ? 0.898 1.847 13.002 1.00 94.06 70 THR A N 1
ATOM 587 C CA . THR A 1 70 ? 1.551 3.070 12.531 1.00 94.06 70 THR A CA 1
ATOM 588 C C . THR A 1 70 ? 1.910 2.983 11.040 1.00 94.06 70 THR A C 1
ATOM 590 O O . THR A 1 70 ? 1.766 1.943 10.391 1.00 94.06 70 THR A O 1
ATOM 593 N N . VAL A 1 71 ? 2.366 4.104 10.471 1.00 94.25 71 VAL A N 1
ATOM 594 C CA . VAL A 1 71 ? 2.843 4.170 9.078 1.00 94.25 71 VAL A CA 1
ATOM 595 C C . VAL A 1 71 ? 4.067 3.281 8.889 1.00 94.25 71 VAL A C 1
ATOM 597 O O . VAL A 1 71 ? 4.097 2.494 7.950 1.00 94.25 71 VAL A O 1
ATOM 600 N N . GLU A 1 72 ? 5.031 3.344 9.806 1.00 93.50 72 GLU A N 1
ATOM 601 C CA . GLU A 1 72 ? 6.246 2.525 9.761 1.00 93.50 72 GLU A CA 1
ATOM 602 C C . GLU A 1 72 ? 5.930 1.031 9.865 1.00 93.50 72 GLU A C 1
ATOM 604 O O . GLU A 1 72 ? 6.428 0.231 9.074 1.00 93.50 72 GLU A O 1
ATOM 609 N N . GLU A 1 73 ? 5.039 0.644 10.780 1.00 94.88 73 GLU A N 1
ATOM 610 C CA . GLU A 1 73 ? 4.620 -0.751 10.921 1.00 94.88 73 GLU A CA 1
ATOM 611 C C . GLU A 1 73 ? 3.897 -1.269 9.674 1.00 94.88 73 GLU A C 1
ATOM 613 O O . GLU A 1 73 ? 4.177 -2.380 9.231 1.00 94.88 73 GLU A O 1
ATOM 618 N N . ASN A 1 74 ? 2.992 -0.482 9.079 1.00 95.50 74 ASN A N 1
ATOM 619 C CA . ASN A 1 74 ? 2.369 -0.854 7.806 1.00 95.50 74 ASN A CA 1
ATOM 620 C C . ASN A 1 74 ? 3.408 -0.936 6.679 1.00 95.50 74 ASN A C 1
ATOM 622 O O . ASN A 1 74 ? 3.386 -1.889 5.906 1.00 95.50 74 ASN A O 1
ATOM 626 N N . CYS A 1 75 ? 4.351 0.006 6.608 1.00 93.62 75 CYS A N 1
ATOM 627 C CA . CYS A 1 75 ? 5.423 -0.008 5.615 1.00 93.62 75 CYS A CA 1
ATOM 628 C C . CYS A 1 75 ? 6.232 -1.311 5.696 1.00 93.62 75 CYS A C 1
ATOM 630 O O . CYS A 1 75 ? 6.384 -2.000 4.690 1.00 93.62 75 CYS A O 1
ATOM 632 N N . ASN A 1 76 ? 6.650 -1.716 6.898 1.00 92.12 76 ASN A N 1
ATOM 633 C CA . ASN A 1 76 ? 7.415 -2.946 7.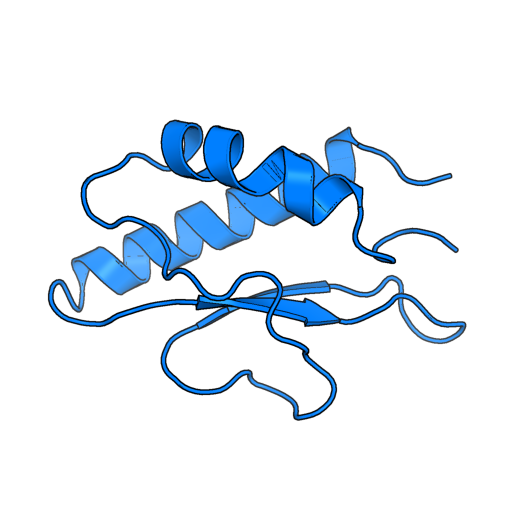115 1.00 92.12 76 ASN A CA 1
ATOM 634 C C . ASN A 1 76 ? 6.655 -4.224 6.727 1.00 92.12 76 ASN A C 1
ATOM 636 O O . ASN A 1 76 ? 7.271 -5.174 6.249 1.00 92.12 76 ASN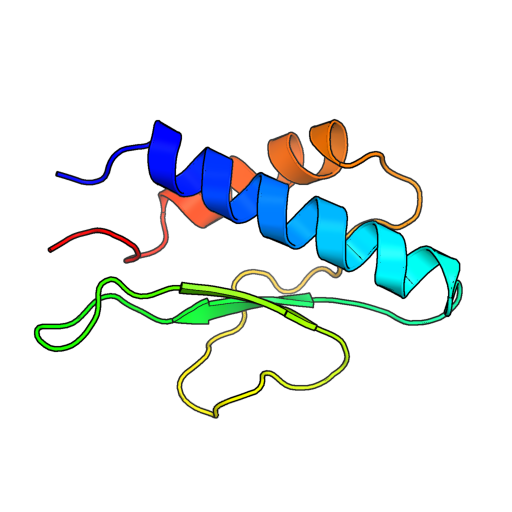 A O 1
ATOM 640 N N . LEU A 1 77 ? 5.331 -4.258 6.899 1.00 93.06 77 LEU A N 1
ATOM 641 C CA . LEU A 1 77 ? 4.508 -5.409 6.494 1.00 93.06 77 LEU A CA 1
ATOM 642 C C . LEU A 1 77 ? 4.360 -5.521 4.979 1.00 93.06 77 LEU A C 1
ATOM 644 O O . LEU A 1 77 ? 4.237 -6.617 4.445 1.00 93.06 77 LEU A O 1
ATOM 648 N N . ILE A 1 78 ? 4.315 -4.377 4.306 1.00 93.69 78 ILE A N 1
ATOM 649 C CA . ILE A 1 78 ? 3.885 -4.277 2.914 1.00 93.69 78 ILE A CA 1
ATOM 650 C C . ILE A 1 78 ? 5.087 -4.240 1.963 1.00 93.69 78 ILE A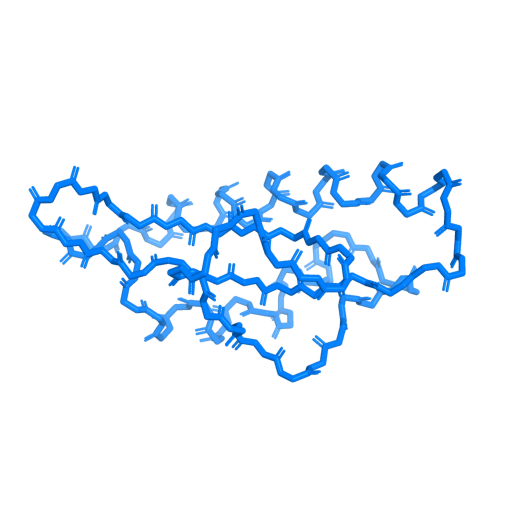 C 1
ATOM 652 O O . ILE A 1 78 ? 4.990 -4.685 0.820 1.00 93.69 78 ILE A O 1
ATOM 656 N N . ILE A 1 79 ? 6.237 -3.734 2.417 1.00 90.31 79 ILE A N 1
ATOM 657 C CA . ILE A 1 79 ? 7.391 -3.448 1.558 1.00 90.31 79 ILE A CA 1
ATOM 658 C C . ILE A 1 79 ? 7.895 -4.677 0.795 1.00 90.31 79 ILE A C 1
ATOM 660 O O . ILE A 1 79 ? 8.275 -4.549 -0.367 1.00 90.31 79 ILE A O 1
ATOM 664 N N . SER A 1 80 ? 7.863 -5.869 1.396 1.00 89.50 80 SER A N 1
ATOM 665 C CA . SER A 1 80 ? 8.289 -7.111 0.739 1.00 89.50 80 SER A CA 1
ATOM 666 C C . SER A 1 80 ? 7.448 -7.429 -0.500 1.00 89.50 80 SER A C 1
ATOM 668 O O . SER A 1 80 ? 8.009 -7.794 -1.533 1.00 89.50 80 SER A O 1
ATOM 670 N N . GLU A 1 81 ? 6.132 -7.229 -0.427 1.00 89.75 81 GLU A N 1
ATOM 671 C CA . GLU A 1 81 ? 5.219 -7.416 -1.555 1.00 89.75 81 GLU A CA 1
ATOM 672 C C . GLU A 1 81 ? 5.442 -6.341 -2.622 1.00 89.75 81 GLU A C 1
ATOM 674 O O . GLU A 1 81 ? 5.613 -6.653 -3.798 1.00 89.75 81 GLU A O 1
ATOM 679 N N . ILE A 1 82 ? 5.575 -5.072 -2.227 1.00 89.12 82 ILE A N 1
ATOM 680 C CA . ILE A 1 82 ? 5.777 -3.961 -3.175 1.00 89.12 82 ILE A CA 1
ATOM 681 C C . ILE A 1 82 ? 7.103 -4.065 -3.933 1.00 89.12 82 ILE A C 1
ATOM 683 O O . ILE A 1 82 ? 7.184 -3.745 -5.126 1.00 89.12 82 ILE A O 1
ATOM 687 N N . LEU A 1 83 ? 8.152 -4.573 -3.288 1.00 87.75 83 LEU A N 1
ATOM 688 C CA . LEU A 1 83 ? 9.431 -4.812 -3.950 1.00 87.75 83 LEU A CA 1
ATOM 689 C C . LEU A 1 83 ? 9.358 -5.901 -5.030 1.00 87.75 83 LEU A C 1
ATOM 691 O O . LEU A 1 83 ? 10.201 -5.884 -5.928 1.00 87.75 83 LEU A O 1
ATOM 695 N N . ARG A 1 84 ? 8.334 -6.761 -5.033 1.00 87.38 84 ARG A N 1
ATOM 696 C CA . ARG A 1 84 ? 8.091 -7.755 -6.095 1.00 87.38 84 ARG A CA 1
ATOM 697 C C . ARG A 1 84 ? 7.262 -7.215 -7.260 1.00 87.38 84 ARG A C 1
ATOM 699 O O . ARG A 1 84 ? 7.286 -7.797 -8.339 1.00 87.38 84 ARG A O 1
ATOM 706 N N . LEU A 1 85 ? 6.556 -6.101 -7.072 1.00 88.00 85 LEU A N 1
ATOM 707 C CA . LEU A 1 85 ? 5.683 -5.539 -8.103 1.00 88.00 85 LEU A CA 1
ATOM 708 C C . LEU A 1 85 ? 6.483 -4.858 -9.227 1.00 88.00 85 LEU A C 1
ATOM 710 O O . LEU A 1 85 ? 7.512 -4.229 -8.950 1.00 88.00 85 LEU A O 1
ATOM 714 N N . PRO A 1 86 ? 6.007 -4.906 -10.483 1.00 85.81 86 PRO A N 1
ATOM 715 C CA . PRO A 1 86 ? 6.663 -4.276 -11.628 1.00 85.81 86 PRO A CA 1
ATOM 716 C C . PRO A 1 86 ? 6.381 -2.763 -11.670 1.00 85.81 86 PRO A C 1
ATOM 718 O O . PRO A 1 86 ? 5.784 -2.250 -12.610 1.00 85.81 86 PRO A O 1
ATOM 721 N N . ILE A 1 87 ? 6.782 -2.044 -10.622 1.00 84.00 87 ILE A N 1
ATOM 722 C CA . ILE A 1 87 ? 6.721 -0.579 -10.517 1.00 84.00 87 ILE A CA 1
ATOM 723 C C . ILE A 1 87 ? 8.134 0.010 -10.573 1.00 84.00 87 ILE A C 1
ATOM 725 O O . ILE A 1 87 ? 9.091 -0.635 -10.138 1.00 84.00 87 ILE A O 1
ATOM 729 N N . LEU A 1 88 ? 8.265 1.236 -11.084 1.00 72.69 88 LEU A N 1
ATOM 730 C CA . LEU A 1 88 ? 9.526 1.969 -11.243 1.00 72.69 88 LEU A CA 1
ATOM 731 C C . LEU A 1 88 ? 10.661 1.144 -11.895 1.00 72.69 88 LEU A C 1
ATOM 733 O O . LEU A 1 88 ? 11.815 1.253 -11.492 1.00 72.69 88 LEU A O 1
ATOM 737 N N . SER A 1 89 ? 10.336 0.273 -12.858 1.00 62.53 89 SER A N 1
ATOM 738 C CA . SER A 1 89 ? 11.272 -0.738 -13.396 1.00 62.53 89 SER A CA 1
ATOM 739 C C . SER A 1 89 ? 11.663 -0.546 -14.873 1.00 62.53 89 SER A C 1
ATOM 741 O O . SER A 1 89 ? 12.092 -1.511 -15.499 1.00 62.53 89 SER A O 1
ATOM 743 N N . ILE A 1 90 ? 11.510 0.661 -15.435 1.00 57.16 90 ILE A N 1
ATOM 744 C CA . ILE A 1 90 ? 11.924 0.968 -16.823 1.00 57.16 90 ILE A CA 1
ATOM 745 C C . ILE A 1 90 ? 13.446 1.136 -16.912 1.00 57.16 90 ILE A C 1
ATOM 747 O O . ILE A 1 90 ? 14.052 1.664 -15.944 1.00 57.16 90 ILE A O 1
#

Radius of gyration: 12.66 Å; Cα contacts (8 Å, |Δi|>4): 133; chains: 1; bounding box: 32×20×36 Å

Solvent-accessible surface area (backbone atoms only — not comparable to full-atom values): 5329 Å² total; per-residue (Å²): 107,63,54,66,65,59,54,49,55,52,52,50,52,41,40,55,54,38,52,58,52,36,72,78,38,79,86,65,63,35,34,43,28,34,28,64,38,53,102,88,44,54,40,47,76,47,61,37,55,90,66,67,100,47,90,78,46,40,77,69,48,96,62,58,66,59,86,92,48,54,58,68,58,48,45,68,70,44,47,71,61,58,72,71,46,62,43,44,59,107

Secondary structure (DSSP, 8-state):
---HHHHHHHHHHHHHHHHHHHHH-TT--EEEEEE--BTTB--EEEEEESS-SSTTPEES-SSPP-TTS-HHHHHHHHHHHHHHSS-S--

Foldseek 3Di:
DQDLVVLLVQLLVQLVVVLVVCVVPVPFWWFKWKAADDPVDQIHIHIDGDDDPDPNIDGLDPHTQDSVDDSVVSSVVRSVSSVPGRGSPD